Protein AF-A0A2V6WT67-F1 (afdb_monomer)

Mean predicted aligned error: 3.11 Å

Foldseek 3Di:
DFQDDADADPVLLVLLLVVLVVAAAQAEEEFDDGRNRLSVLVNLLVHAAYAYLYADEPSNVVCVVSRRHQQQNWPPPHRAHEHAYYDYGPVRVVCVPVPSNYHHDHCCQSLALVNLLNTPNYDYYDDFPDADPVGDTHRQDDVVHGDHDPPSSVSSVSND

Nearest PDB structures (foldseek):
  3qdq-assembly1_A  TM=9.367E-01  e=1.534E-15  Clostridium aminobutyricum
  4n8i-assembly1_A  TM=9.438E-01  e=1.235E-13  Yersinia pestis
  4n8k-assembly2_B  TM=9.212E-01  e=1.157E-13  Yersinia pestis
  3qli-assembly1_B  TM=9.126E-01  e=2.227E-13  Yersinia pestis
  4n8h-assembly2_B  TM=9.216E-01  e=4.015E-13  Yersinia pestis

Solvent-accessible surface area (backbone atoms only — not comparable to full-atom values): 8835 Å² total; per-residue (Å²): 130,83,69,75,85,73,76,67,55,72,66,27,44,52,52,6,48,55,55,33,73,72,55,59,69,47,20,28,39,26,48,59,81,56,36,49,42,48,27,24,49,62,48,41,68,81,46,43,40,23,24,43,55,22,54,45,38,51,59,55,52,55,34,38,78,68,57,23,38,45,11,62,69,44,77,65,63,57,46,28,30,43,26,55,46,81,55,62,49,70,68,39,54,60,61,52,57,91,30,85,45,55,42,77,48,54,58,82,54,67,49,28,36,76,60,46,49,63,42,60,63,44,43,65,49,81,80,68,75,47,68,52,99,87,67,53,73,35,60,25,47,61,85,93,43,77,75,49,68,77,79,61,59,63,34,43,60,76,26,85

Sequence (160 aa):
TPYPPTAIGEVERAIGRHVAGLVPDGATVQVGVGAIPQAVLEALGGHRDLSLHSLLVDASVALVERGVVTSGLKRFHRGRMDIGEGMGTRRLFDFMHENPSVSMDSSSFIHDPQTVAQLDRFVAINSALEIDLTGQVTAESLGVRQVAGIGGQFDFVLAA

Secondary structure (DSSP, 8-state):
-PPPP----HHHHHHHHHHHTTPPTT-EEEE-SSHHHHHHHHHGGG--SBEEEEEE-HHHHHHHHTTSB--TT-SSSTT-EEEEEE-S-HHHHHHHTT-TTEEE--HHHHT-HHHHTTSTTEEEE---SEE-TT--EESSEETTEE-S--TTHHHHHHH-

Structure (mmCIF, N/CA/C/O backbone):
data_AF-A0A2V6WT67-F1
#
_entry.id   AF-A0A2V6WT67-F1
#
loop_
_atom_site.group_PDB
_atom_site.id
_atom_site.type_symbol
_atom_site.label_atom_id
_atom_site.label_alt_id
_atom_site.label_comp_id
_atom_site.label_asym_id
_atom_site.label_entity_id
_atom_site.label_seq_id
_atom_site.pdbx_PDB_ins_code
_atom_site.Cartn_x
_atom_site.Cartn_y
_atom_site.Cartn_z
_atom_site.occupancy
_atom_site.B_iso_or_equiv
_atom_site.auth_seq_id
_atom_site.auth_comp_id
_atom_site.auth_asym_id
_atom_site.auth_atom_id
_atom_site.pdbx_PDB_model_num
ATOM 1 N N . THR A 1 1 ? 11.766 21.595 -3.539 1.00 57.09 1 THR A N 1
ATOM 2 C CA . THR A 1 1 ? 11.351 21.337 -4.936 1.00 57.09 1 THR A CA 1
ATOM 3 C C . THR A 1 1 ? 9.907 20.879 -4.901 1.00 57.09 1 THR A C 1
ATOM 5 O O . THR A 1 1 ? 9.588 20.164 -3.956 1.00 57.09 1 THR A O 1
ATOM 8 N N . PRO A 1 2 ? 9.014 21.329 -5.798 1.00 76.00 2 PRO A N 1
ATOM 9 C CA . PRO A 1 2 ? 7.627 20.856 -5.798 1.00 76.00 2 PRO A CA 1
ATOM 10 C C . PRO A 1 2 ? 7.579 19.331 -5.969 1.00 76.00 2 PRO A C 1
ATOM 12 O O . PRO A 1 2 ? 8.406 18.775 -6.693 1.00 76.00 2 PRO A O 1
ATOM 15 N N . TYR A 1 3 ? 6.640 18.671 -5.286 1.00 80.00 3 TYR A N 1
ATOM 16 C CA . TYR A 1 3 ? 6.392 17.242 -5.472 1.00 80.00 3 TYR A CA 1
ATOM 17 C C . TYR A 1 3 ? 5.935 17.022 -6.925 1.00 80.00 3 TYR A C 1
ATOM 19 O O . TYR A 1 3 ? 4.967 17.668 -7.343 1.00 80.00 3 TYR A O 1
ATOM 27 N N . PRO A 1 4 ? 6.659 16.225 -7.730 1.00 82.31 4 PRO A N 1
ATOM 28 C CA . PRO A 1 4 ? 6.387 16.125 -9.156 1.00 82.31 4 PRO A CA 1
ATOM 29 C C . PRO A 1 4 ? 5.035 15.443 -9.401 1.00 82.31 4 PRO A C 1
ATOM 31 O O . PRO A 1 4 ? 4.699 14.488 -8.701 1.00 82.31 4 PRO A O 1
ATOM 34 N N . PRO A 1 5 ? 4.257 15.896 -10.398 1.00 81.00 5 PRO A N 1
ATOM 35 C CA . PRO A 1 5 ? 3.034 15.209 -10.774 1.00 81.00 5 PRO A CA 1
ATOM 36 C C . PRO A 1 5 ? 3.366 13.833 -11.353 1.00 81.00 5 PRO A C 1
ATOM 38 O O . PRO A 1 5 ? 4.246 13.688 -12.204 1.00 81.00 5 PRO A O 1
ATOM 41 N N . THR A 1 6 ? 2.615 12.830 -10.921 1.00 87.00 6 THR A N 1
ATOM 42 C CA . THR A 1 6 ? 2.733 11.467 -11.429 1.00 87.00 6 THR A CA 1
ATOM 43 C C . THR A 1 6 ? 1.857 11.321 -12.670 1.00 87.00 6 THR A C 1
ATOM 45 O O . THR A 1 6 ? 0.631 11.400 -12.591 1.00 87.00 6 THR A O 1
ATOM 48 N N . ALA A 1 7 ? 2.471 11.120 -13.834 1.00 91.12 7 ALA A N 1
ATOM 49 C CA . ALA A 1 7 ? 1.732 10.857 -15.063 1.00 91.12 7 ALA A CA 1
ATOM 50 C C . ALA A 1 7 ? 1.240 9.403 -15.077 1.00 91.12 7 ALA A C 1
ATOM 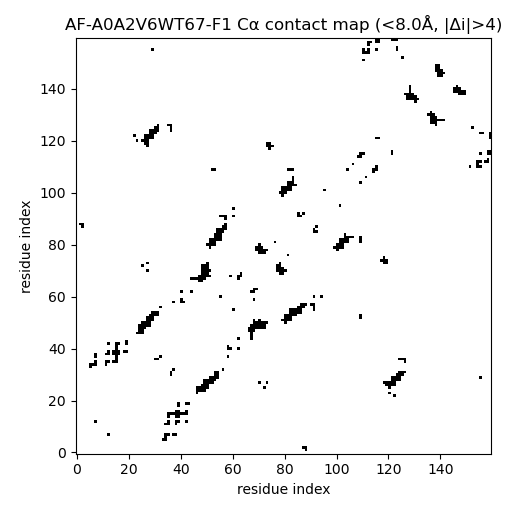52 O O . ALA A 1 7 ? 2.043 8.476 -15.023 1.00 91.12 7 ALA A O 1
ATOM 53 N N . ILE A 1 8 ? -0.077 9.211 -15.167 1.00 95.50 8 ILE A N 1
ATOM 54 C CA . ILE A 1 8 ? -0.693 7.888 -15.294 1.00 95.50 8 ILE A CA 1
ATOM 55 C C . ILE A 1 8 ? -1.073 7.670 -16.760 1.00 95.50 8 ILE A C 1
ATOM 57 O O . ILE A 1 8 ? -1.904 8.406 -17.309 1.00 95.50 8 ILE A O 1
ATOM 61 N N . GLY A 1 9 ? -0.477 6.667 -17.400 1.00 97.31 9 GLY A N 1
ATOM 62 C CA . GLY A 1 9 ? -0.763 6.248 -18.769 1.00 97.31 9 GLY A CA 1
ATOM 63 C C . GLY A 1 9 ? -1.868 5.194 -18.854 1.00 97.31 9 GLY A C 1
ATOM 64 O O . GLY A 1 9 ? -2.553 4.869 -17.880 1.00 97.31 9 GLY A O 1
ATOM 65 N N . GLU A 1 10 ? -2.126 4.691 -20.059 1.00 98.12 10 GLU A N 1
ATOM 66 C CA . GLU A 1 10 ? -3.133 3.641 -20.272 1.00 98.12 10 GLU A CA 1
ATOM 67 C C . GLU A 1 10 ? -2.713 2.307 -19.649 1.00 98.12 10 GLU A C 1
ATOM 69 O O . GLU A 1 10 ? -3.561 1.603 -19.096 1.00 98.12 10 GLU A O 1
ATOM 74 N N . VAL A 1 11 ? -1.411 2.004 -19.685 1.00 98.19 11 VAL A N 1
ATOM 75 C CA . VAL A 1 11 ? -0.821 0.800 -19.089 1.00 98.19 11 VAL A CA 1
ATOM 76 C C . VAL A 1 11 ? -1.045 0.795 -17.581 1.00 98.19 11 VAL A C 1
ATOM 78 O O . VAL A 1 11 ? -1.617 -0.156 -17.053 1.00 98.19 11 VAL A O 1
ATOM 81 N N . GLU A 1 12 ? -0.699 1.881 -16.887 1.00 98.25 12 GLU A N 1
ATOM 82 C CA . GLU A 1 12 ? -0.881 1.980 -15.438 1.00 98.25 12 GLU A CA 1
ATOM 83 C C . GLU A 1 12 ? -2.357 1.893 -15.054 1.00 98.25 12 GLU A C 1
ATOM 85 O O . GLU A 1 12 ? -2.698 1.196 -14.103 1.00 98.25 12 GLU A O 1
ATOM 90 N N . ARG A 1 13 ? -3.264 2.513 -15.824 1.00 98.38 13 ARG A N 1
ATOM 91 C CA . ARG A 1 13 ? -4.713 2.375 -15.590 1.00 98.38 13 ARG A CA 1
ATOM 92 C C . ARG A 1 13 ? -5.207 0.947 -15.803 1.00 98.38 13 ARG A C 1
ATOM 94 O O . ARG A 1 13 ? -6.104 0.508 -15.085 1.00 98.38 13 ARG A O 1
ATOM 101 N N . ALA A 1 14 ? -4.683 0.236 -16.799 1.00 98.69 14 ALA A N 1
ATOM 102 C CA . ALA A 1 14 ? -5.041 -1.158 -17.038 1.00 98.69 14 ALA A CA 1
ATOM 103 C C . ALA A 1 14 ? -4.583 -2.051 -15.879 1.00 98.69 14 ALA A C 1
ATOM 105 O O . ALA A 1 14 ? -5.392 -2.828 -15.370 1.00 98.69 14 ALA A O 1
ATOM 106 N N . ILE A 1 15 ? -3.344 -1.868 -15.412 1.00 98.50 15 ILE A N 1
ATOM 107 C CA . ILE A 1 15 ? -2.813 -2.542 -14.220 1.00 98.50 15 ILE A CA 1
ATOM 108 C C . ILE A 1 15 ? -3.674 -2.199 -13.000 1.00 98.50 15 ILE A C 1
ATOM 110 O O . ILE A 1 15 ? -4.142 -3.100 -12.312 1.00 98.50 15 ILE A O 1
ATOM 114 N N . GLY A 1 16 ? -3.962 -0.913 -12.781 1.00 98.38 16 GLY A N 1
ATOM 115 C CA . GLY A 1 16 ? -4.773 -0.427 -11.668 1.00 98.38 16 GLY A CA 1
ATOM 116 C C . GLY A 1 16 ? -6.145 -1.093 -11.593 1.00 98.38 16 GLY A C 1
ATOM 117 O O . GLY A 1 16 ? -6.522 -1.601 -10.542 1.00 98.38 16 GLY A O 1
ATOM 118 N N . ARG A 1 17 ? -6.868 -1.174 -12.719 1.00 98.62 17 ARG A N 1
ATOM 119 C CA . ARG A 1 17 ? -8.167 -1.868 -12.785 1.00 98.62 17 ARG A CA 1
ATOM 120 C C . ARG A 1 17 ? -8.054 -3.364 -12.509 1.00 98.62 17 ARG A C 1
ATOM 122 O O . ARG A 1 17 ? -8.925 -3.913 -11.843 1.00 98.62 17 ARG A O 1
ATOM 129 N N . HIS A 1 18 ? -7.019 -4.018 -13.036 1.00 98.69 18 HIS A N 1
ATOM 130 C CA . HIS A 1 18 ? -6.813 -5.447 -12.817 1.00 98.69 18 HIS A CA 1
ATOM 131 C C . HIS A 1 18 ? -6.545 -5.745 -11.339 1.00 98.69 18 HIS A C 1
ATOM 133 O O . HIS A 1 18 ? -7.231 -6.574 -10.750 1.00 98.69 18 HIS A O 1
ATOM 139 N N . VAL A 1 19 ? -5.611 -5.011 -10.730 1.00 98.50 19 VAL A N 1
ATOM 140 C CA . VAL A 1 19 ? -5.257 -5.145 -9.312 1.00 98.50 19 VAL A CA 1
ATOM 141 C C . VAL A 1 19 ? -6.442 -4.805 -8.413 1.00 98.50 19 VAL A C 1
ATOM 143 O O . VAL A 1 19 ? -6.718 -5.549 -7.480 1.00 98.50 19 VAL A O 1
ATOM 146 N N . ALA A 1 20 ? -7.193 -3.739 -8.710 1.00 98.38 20 ALA A N 1
ATOM 147 C CA . ALA A 1 20 ? -8.388 -3.386 -7.945 1.00 98.38 20 ALA A CA 1
ATOM 148 C C . ALA A 1 20 ? -9.437 -4.512 -7.944 1.00 98.38 20 ALA A C 1
ATOM 150 O O . ALA A 1 20 ? -10.100 -4.711 -6.939 1.00 98.38 20 ALA A O 1
ATOM 151 N N . GLY A 1 21 ? -9.547 -5.301 -9.020 1.00 98.44 21 GLY A N 1
ATOM 152 C CA . GLY A 1 21 ? -10.432 -6.472 -9.065 1.00 98.44 21 GLY A CA 1
ATOM 153 C C . GLY A 1 21 ? -10.021 -7.629 -8.142 1.00 98.44 21 GLY A C 1
ATOM 154 O O . GLY A 1 21 ? -10.825 -8.531 -7.918 1.00 98.44 21 GLY A O 1
ATOM 155 N N . LEU A 1 22 ? -8.793 -7.614 -7.613 1.00 98.31 22 LEU A N 1
ATOM 156 C CA . LEU A 1 22 ? -8.285 -8.595 -6.647 1.00 98.31 22 LEU A CA 1
ATOM 157 C C . LEU A 1 22 ? -8.467 -8.137 -5.192 1.00 98.31 22 LEU A C 1
ATOM 159 O O . LEU A 1 22 ? -8.285 -8.938 -4.276 1.00 98.31 22 LEU A O 1
ATOM 163 N N . VAL A 1 23 ? -8.816 -6.867 -4.965 1.00 98.69 23 VAL A N 1
ATOM 164 C CA . VAL A 1 23 ? -8.998 -6.301 -3.626 1.00 98.69 23 VAL A CA 1
ATOM 165 C C . VAL A 1 23 ? -10.456 -6.486 -3.197 1.00 98.69 23 VAL A C 1
ATOM 167 O O . VAL A 1 23 ? -11.355 -5.973 -3.856 1.00 98.69 23 VAL A O 1
ATOM 170 N N . PRO A 1 24 ? -10.747 -7.212 -2.105 1.00 98.38 24 PRO A N 1
ATOM 171 C CA . PRO A 1 24 ? -12.113 -7.305 -1.608 1.00 98.38 24 PRO A CA 1
ATOM 172 C C . PRO A 1 24 ? -12.528 -6.035 -0.845 1.00 98.38 24 PRO A C 1
ATOM 174 O O . PRO A 1 24 ? -11.696 -5.339 -0.260 1.00 98.38 24 PRO A O 1
ATOM 177 N N . ASP A 1 25 ? -13.838 -5.772 -0.772 1.00 98.56 25 ASP A N 1
ATOM 178 C CA . ASP A 1 25 ? -14.394 -4.815 0.196 1.00 98.56 25 ASP A CA 1
ATOM 179 C C . ASP A 1 25 ? -13.924 -5.173 1.620 1.00 98.56 25 ASP A C 1
ATOM 181 O O . ASP A 1 25 ? -13.819 -6.346 1.999 1.00 98.56 25 ASP A O 1
ATOM 185 N N . GLY A 1 26 ? -13.635 -4.155 2.429 1.00 98.25 26 GLY A N 1
ATOM 186 C CA . GLY A 1 26 ? -13.159 -4.352 3.794 1.00 98.25 26 GLY A CA 1
ATOM 187 C C . GLY A 1 26 ? -11.734 -4.898 3.922 1.00 98.25 26 GLY A C 1
ATOM 188 O O . GLY A 1 26 ? -11.416 -5.464 4.974 1.00 98.25 26 GLY A O 1
ATOM 189 N N . ALA A 1 27 ? -10.915 -4.812 2.868 1.00 98.56 27 ALA A N 1
ATOM 190 C CA . ALA A 1 27 ? -9.495 -5.161 2.894 1.00 98.56 27 ALA A CA 1
ATOM 191 C C . ALA A 1 27 ? -8.644 -4.131 3.652 1.00 98.56 27 ALA A C 1
ATOM 193 O O . ALA A 1 27 ? -8.972 -2.941 3.703 1.00 98.56 27 ALA A O 1
ATOM 194 N N . THR A 1 28 ? -7.504 -4.588 4.175 1.00 98.56 28 THR A N 1
ATOM 195 C CA . THR A 1 28 ? -6.420 -3.701 4.614 1.00 98.56 28 THR A CA 1
ATOM 196 C C . THR A 1 28 ? -5.356 -3.652 3.533 1.00 98.56 28 THR A C 1
ATOM 198 O O . THR A 1 28 ? -4.800 -4.680 3.172 1.00 98.56 28 THR A O 1
ATOM 201 N N . VAL A 1 29 ? -5.085 -2.468 2.994 1.00 98.25 29 VAL A N 1
ATOM 202 C CA . VAL A 1 29 ? -4.240 -2.308 1.810 1.00 98.25 29 VAL A CA 1
ATOM 203 C C . VAL A 1 29 ? -2.918 -1.652 2.190 1.00 98.25 29 VAL A C 1
ATOM 205 O O . VAL A 1 29 ? -2.897 -0.619 2.869 1.00 98.25 29 VAL A O 1
ATOM 208 N N . GLN A 1 30 ? -1.832 -2.244 1.700 1.00 98.19 30 GLN A N 1
ATOM 209 C CA . GLN A 1 30 ? -0.521 -1.622 1.592 1.00 98.19 30 GLN A CA 1
ATOM 210 C C . GLN A 1 30 ? -0.226 -1.320 0.126 1.00 98.19 30 GLN A C 1
ATOM 212 O O . GLN A 1 30 ? -0.518 -2.118 -0.762 1.00 98.19 30 GLN A O 1
ATOM 217 N N . VAL A 1 31 ? 0.340 -0.144 -0.132 1.00 96.56 31 VAL A N 1
ATOM 218 C CA . VAL A 1 31 ? 0.615 0.330 -1.486 1.00 96.56 31 VAL A CA 1
ATOM 219 C C . VAL A 1 31 ? 1.853 1.224 -1.511 1.00 96.56 31 VAL A C 1
ATOM 221 O O . VAL A 1 31 ? 2.103 1.976 -0.572 1.00 96.56 31 VAL A O 1
ATOM 224 N N . GLY A 1 32 ? 2.637 1.130 -2.585 1.00 92.25 32 GLY A N 1
ATOM 225 C CA . GLY A 1 32 ? 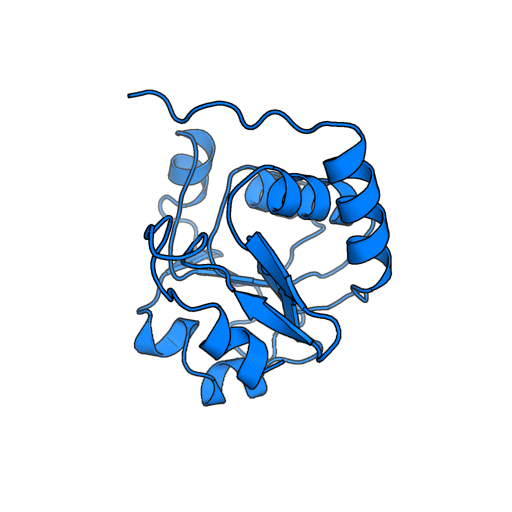3.829 1.953 -2.803 1.00 92.25 32 GLY A CA 1
ATOM 226 C C . GLY A 1 32 ? 3.551 3.374 -3.320 1.00 92.25 32 GLY A C 1
ATOM 227 O O . GLY A 1 32 ? 2.427 3.876 -3.303 1.00 92.25 32 GLY A O 1
ATOM 228 N N . VAL A 1 33 ? 4.600 4.009 -3.847 1.00 91.25 33 VAL A N 1
ATOM 229 C CA . VAL A 1 33 ? 4.541 5.307 -4.544 1.00 91.25 33 VAL A CA 1
ATOM 230 C C . VAL A 1 33 ? 4.751 5.139 -6.051 1.00 91.25 33 VAL A C 1
ATOM 232 O O . VAL A 1 33 ? 5.372 4.179 -6.499 1.00 91.25 33 VAL A O 1
ATOM 235 N N . GLY A 1 34 ? 4.271 6.100 -6.843 1.00 91.88 34 GLY A N 1
ATOM 236 C CA . GLY A 1 34 ? 4.456 6.130 -8.298 1.00 91.88 34 GLY A CA 1
ATOM 237 C C . GLY A 1 34 ? 3.180 5.844 -9.090 1.00 91.88 34 GLY A C 1
ATOM 238 O O . GLY A 1 34 ? 2.089 5.727 -8.534 1.00 91.88 34 GLY A O 1
ATOM 239 N N . ALA A 1 35 ? 3.315 5.768 -10.415 1.00 95.00 35 ALA A N 1
ATOM 240 C CA . ALA A 1 35 ? 2.173 5.793 -11.331 1.00 95.00 35 ALA A CA 1
ATOM 241 C C . ALA A 1 35 ? 1.268 4.557 -11.236 1.00 95.00 35 ALA A C 1
ATOM 243 O O . ALA A 1 35 ? 0.047 4.706 -11.245 1.00 95.00 35 ALA A O 1
ATOM 244 N N . ILE A 1 36 ? 1.841 3.358 -11.079 1.00 96.31 36 ILE A N 1
ATOM 245 C CA . ILE A 1 36 ? 1.063 2.123 -10.892 1.00 96.31 36 ILE A CA 1
ATOM 246 C C . ILE A 1 36 ? 0.310 2.150 -9.548 1.00 96.31 36 ILE A C 1
ATOM 248 O O . ILE A 1 36 ? -0.917 2.049 -9.577 1.00 96.31 36 ILE A O 1
ATOM 252 N N . PRO A 1 37 ? 0.969 2.354 -8.387 1.00 95.88 37 PRO A N 1
ATOM 253 C CA . PRO A 1 37 ? 0.283 2.511 -7.103 1.00 95.88 37 PRO A CA 1
ATOM 254 C C . PRO A 1 37 ? -0.830 3.564 -7.105 1.00 95.88 37 PRO A C 1
ATOM 256 O O . PRO A 1 37 ? -1.922 3.322 -6.590 1.00 95.88 37 PRO A O 1
ATOM 259 N N . GLN A 1 38 ? -0.594 4.715 -7.740 1.00 96.19 38 GLN A N 1
ATOM 260 C CA . GLN A 1 38 ? -1.611 5.755 -7.858 1.00 96.19 38 GLN A CA 1
ATOM 261 C C . GLN A 1 38 ? -2.803 5.302 -8.713 1.00 96.19 38 GLN A C 1
ATOM 263 O O . GLN A 1 38 ? -3.947 5.513 -8.317 1.00 96.19 38 GLN A O 1
ATOM 268 N N . ALA A 1 39 ? -2.561 4.633 -9.843 1.00 97.81 39 ALA A N 1
ATOM 269 C CA . ALA A 1 39 ? -3.625 4.090 -10.684 1.00 97.81 39 ALA A CA 1
ATOM 270 C C . ALA A 1 39 ? -4.457 3.015 -9.969 1.00 97.81 39 ALA A C 1
ATOM 272 O O . ALA A 1 39 ? -5.668 2.936 -10.174 1.00 97.81 39 ALA A O 1
ATOM 273 N N . VAL A 1 40 ? -3.822 2.203 -9.118 1.00 98.38 40 VAL A N 1
ATOM 274 C CA . VAL A 1 40 ? -4.517 1.248 -8.246 1.00 98.38 40 VAL A CA 1
ATOM 275 C C . VAL A 1 40 ? -5.428 1.994 -7.274 1.00 98.38 40 VAL A C 1
ATOM 277 O O . VAL A 1 40 ? -6.619 1.704 -7.229 1.00 98.38 40 VAL A O 1
ATOM 280 N N . LEU A 1 41 ? -4.913 2.992 -6.548 1.00 97.88 41 LEU A N 1
ATOM 281 C CA . LEU A 1 41 ? -5.715 3.794 -5.616 1.00 97.88 41 LEU A CA 1
ATOM 282 C C . LEU A 1 41 ? -6.898 4.484 -6.314 1.00 97.88 41 LEU A C 1
ATOM 284 O O . LEU A 1 41 ? -8.010 4.467 -5.792 1.00 97.88 41 LEU A O 1
ATOM 288 N N . GLU A 1 42 ? -6.706 5.032 -7.516 1.00 97.50 42 GLU A N 1
ATOM 289 C CA . GLU A 1 42 ? -7.801 5.603 -8.313 1.00 97.50 42 GLU A CA 1
ATOM 290 C C . GLU A 1 42 ? -8.866 4.548 -8.664 1.00 97.50 42 GLU A C 1
ATOM 292 O O . GLU A 1 42 ? -10.067 4.799 -8.517 1.00 97.50 42 GLU A O 1
ATOM 297 N N . ALA A 1 43 ? -8.440 3.348 -9.068 1.00 98.31 43 ALA A N 1
ATOM 298 C CA . ALA A 1 43 ? -9.327 2.235 -9.403 1.00 98.31 43 ALA A CA 1
ATOM 299 C C . ALA A 1 43 ? -10.045 1.635 -8.180 1.00 98.31 43 ALA A C 1
ATOM 301 O O . ALA A 1 43 ? -11.150 1.106 -8.315 1.00 98.31 43 ALA A O 1
ATOM 302 N N . LEU A 1 44 ? -9.482 1.776 -6.975 1.00 98.69 44 LEU A N 1
ATOM 303 C CA . LEU A 1 44 ? -10.124 1.356 -5.728 1.00 98.69 44 LEU A CA 1
ATOM 304 C C . LEU A 1 44 ? -11.330 2.222 -5.344 1.00 98.69 44 LEU A C 1
ATOM 306 O O . LEU A 1 44 ? -12.086 1.848 -4.454 1.00 98.69 44 LEU A O 1
ATOM 310 N N . GLY A 1 45 ? -11.586 3.329 -6.044 1.00 98.25 45 GLY A N 1
ATOM 311 C CA . GLY A 1 45 ? -12.661 4.267 -5.731 1.00 98.25 45 GLY A CA 1
ATOM 312 C C . GLY A 1 45 ? -14.091 3.707 -5.681 1.00 98.25 45 GLY A C 1
ATOM 313 O O . GLY A 1 45 ? -14.980 4.443 -5.261 1.00 98.25 45 GLY A O 1
ATOM 314 N N . GLY A 1 46 ? -14.341 2.478 -6.140 1.00 97.38 46 GLY A N 1
ATOM 315 C CA . GLY A 1 46 ? -15.638 1.796 -6.025 1.00 97.38 46 GLY A CA 1
ATOM 316 C C . GLY A 1 46 ? -15.789 0.872 -4.808 1.00 97.38 46 GLY A C 1
ATOM 317 O O . GLY A 1 46 ? -16.870 0.322 -4.620 1.00 97.38 46 GLY A O 1
ATOM 318 N N . HIS A 1 47 ? -14.732 0.686 -4.015 1.00 98.56 47 HIS A N 1
ATOM 319 C CA . HIS A 1 47 ? -14.722 -0.216 -2.861 1.00 98.56 47 HIS A CA 1
ATOM 320 C C . HIS A 1 47 ? -15.335 0.440 -1.624 1.00 98.56 47 HIS A C 1
ATOM 322 O O . HIS A 1 47 ? -15.567 1.652 -1.581 1.00 98.56 47 HIS A O 1
ATOM 328 N N . ARG A 1 48 ? -15.580 -0.373 -0.598 1.00 98.38 48 ARG A N 1
ATOM 329 C CA . ARG A 1 48 ? -16.135 0.057 0.686 1.00 98.38 48 ARG A CA 1
ATOM 330 C C . ARG A 1 48 ? -15.305 -0.450 1.852 1.00 98.38 48 ARG A C 1
ATOM 332 O O . ARG A 1 48 ? -14.756 -1.552 1.814 1.00 98.38 48 ARG A O 1
ATOM 339 N N . ASP A 1 49 ? -15.270 0.367 2.899 1.00 98.38 49 ASP A N 1
ATOM 340 C CA . ASP A 1 49 ? -14.675 0.051 4.199 1.00 98.38 49 ASP A CA 1
ATOM 341 C C . ASP A 1 49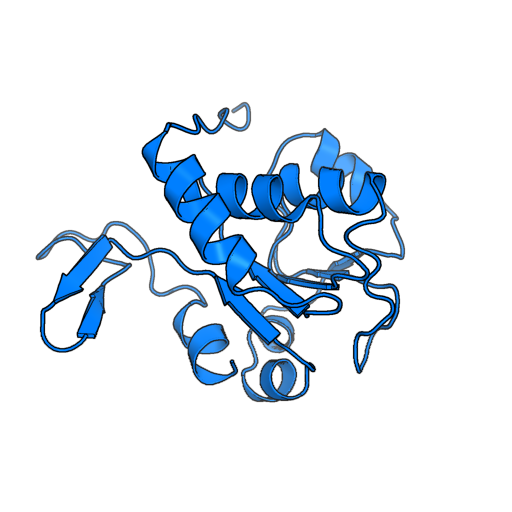 ? -13.216 -0.413 4.140 1.00 98.38 49 ASP A C 1
ATOM 343 O O . ASP A 1 49 ? -12.760 -1.209 4.967 1.00 98.38 49 ASP A O 1
ATOM 347 N N . LEU A 1 50 ? -12.459 0.110 3.172 1.00 98.69 50 LEU A N 1
ATOM 348 C CA . LEU A 1 50 ? -11.034 -0.161 3.080 1.00 98.69 50 LEU A CA 1
ATOM 349 C C . LEU A 1 50 ? -10.294 0.406 4.293 1.00 98.69 50 LEU A C 1
ATOM 351 O O . LEU A 1 50 ? -10.707 1.379 4.932 1.00 98.69 50 LEU A O 1
ATOM 355 N N . SER A 1 51 ? -9.160 -0.213 4.584 1.00 98.50 51 SER A N 1
ATOM 356 C CA . SER A 1 51 ? -8.251 0.167 5.657 1.00 98.50 51 SER A CA 1
ATOM 357 C C . SER A 1 51 ? -6.847 0.384 5.105 1.00 98.50 51 SER A C 1
ATOM 359 O O . SER A 1 51 ? -6.466 -0.265 4.133 1.00 98.50 51 SER A O 1
ATOM 361 N N . LEU A 1 52 ? -6.059 1.255 5.740 1.00 98.06 52 LEU A N 1
ATOM 362 C CA . LEU A 1 52 ? -4.648 1.449 5.387 1.00 98.06 52 LEU A CA 1
ATOM 363 C C . LEU A 1 52 ? -3.723 1.004 6.529 1.00 98.06 52 LEU A C 1
ATOM 365 O O . LEU A 1 52 ? -3.919 1.361 7.698 1.00 98.06 52 LEU A O 1
ATOM 369 N N . HIS A 1 53 ? -2.723 0.211 6.153 1.00 98.25 53 HIS A N 1
ATOM 370 C CA . HIS A 1 53 ? -1.530 -0.125 6.932 1.00 98.25 53 HIS A CA 1
ATOM 371 C C . HIS A 1 53 ? -0.353 -0.038 5.956 1.00 98.25 53 HIS A C 1
ATOM 373 O O . HIS A 1 53 ? -0.054 -0.997 5.252 1.00 98.25 53 HIS A O 1
ATOM 379 N N . SER A 1 54 ? 0.164 1.175 5.754 1.00 97.19 54 SER A N 1
ATOM 380 C CA . S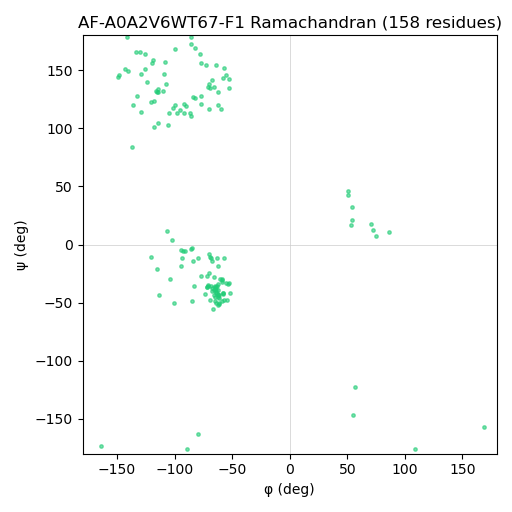ER A 1 54 ? 0.898 1.539 4.532 1.00 97.19 54 SER A CA 1
ATOM 381 C C . SER A 1 54 ? 1.711 2.828 4.711 1.00 97.19 54 SER A C 1
ATOM 383 O O . SER A 1 54 ? 1.764 3.405 5.789 1.00 97.19 54 SER A O 1
ATOM 385 N N . LEU A 1 55 ? 2.305 3.338 3.636 1.00 96.00 55 LEU A N 1
ATOM 386 C CA . LEU A 1 55 ? 2.553 4.774 3.479 1.00 96.00 55 LEU A CA 1
ATOM 387 C C . LEU A 1 55 ? 1.271 5.525 3.066 1.00 96.00 55 LEU A C 1
ATOM 389 O O . LEU A 1 55 ? 0.308 4.915 2.586 1.00 96.00 55 LEU A O 1
ATOM 393 N N . LEU A 1 56 ? 1.275 6.853 3.206 1.00 96.88 56 LEU A N 1
ATOM 394 C CA . LEU A 1 56 ? 0.181 7.743 2.809 1.00 96.88 56 LEU A CA 1
ATOM 395 C C . LEU A 1 56 ? 0.606 8.695 1.676 1.00 96.88 56 LEU A C 1
ATOM 397 O O . LEU A 1 56 ? 1.641 9.356 1.764 1.00 96.88 56 LEU A O 1
ATOM 401 N N . VAL A 1 57 ? -0.225 8.788 0.631 1.00 95.75 57 VAL A N 1
ATOM 402 C CA . VAL A 1 57 ? -0.055 9.672 -0.542 1.00 95.75 57 VAL A CA 1
ATOM 403 C C . VAL A 1 57 ? -1.334 10.470 -0.815 1.00 95.75 57 VAL A C 1
ATOM 405 O O . VAL A 1 57 ? -2.410 10.117 -0.329 1.00 95.75 57 VAL A O 1
ATOM 408 N N . ASP A 1 58 ? -1.263 11.521 -1.638 1.00 95.06 58 ASP A N 1
ATOM 409 C CA . ASP A 1 58 ? -2.419 12.363 -2.004 1.00 95.06 58 ASP A CA 1
ATOM 410 C C . ASP A 1 58 ? -3.629 11.580 -2.549 1.00 95.06 58 ASP A C 1
ATOM 412 O O . ASP A 1 58 ? -4.780 11.977 -2.331 1.00 95.06 58 ASP A O 1
ATOM 416 N N . ALA A 1 59 ? -3.387 10.474 -3.262 1.00 94.94 59 ALA A N 1
ATOM 417 C CA . ALA A 1 59 ? -4.449 9.611 -3.778 1.00 94.94 59 ALA A CA 1
ATOM 418 C C . ALA A 1 59 ? -5.156 8.825 -2.660 1.00 94.94 59 ALA A C 1
ATOM 420 O O . ALA A 1 59 ? -6.375 8.667 -2.706 1.00 94.94 59 ALA A O 1
ATOM 421 N N . SER A 1 60 ? -4.430 8.416 -1.615 1.00 96.94 60 SER A N 1
ATOM 422 C CA . SER A 1 60 ? -5.016 7.794 -0.423 1.00 96.94 60 SER A CA 1
ATOM 423 C C . SER A 1 60 ? -5.955 8.766 0.289 1.00 96.94 60 SER A C 1
ATOM 425 O O . SER A 1 60 ? -7.073 8.395 0.636 1.00 96.94 60 SER A O 1
ATOM 427 N N . VAL A 1 61 ? -5.550 10.035 0.425 1.00 97.25 61 VAL A N 1
ATOM 428 C CA . VAL A 1 61 ? -6.388 11.093 1.019 1.00 97.25 61 VAL A CA 1
ATOM 429 C C . VAL A 1 61 ? -7.702 11.255 0.255 1.00 97.25 61 VAL A C 1
ATOM 431 O O . VAL A 1 61 ? -8.763 11.343 0.866 1.00 97.25 61 VAL A O 1
ATOM 434 N N . ALA A 1 62 ? -7.665 11.211 -1.081 1.00 97.00 62 ALA A N 1
ATOM 435 C CA . ALA A 1 62 ? -8.879 11.291 -1.894 1.00 97.00 62 ALA A CA 1
ATOM 436 C C . ALA A 1 62 ? -9.851 10.122 -1.638 1.00 97.00 62 ALA A C 1
ATOM 438 O O . ALA A 1 62 ? -11.065 10.313 -1.697 1.00 97.00 62 ALA A O 1
ATOM 439 N N . LEU A 1 63 ? -9.352 8.917 -1.341 1.00 98.38 63 LEU A N 1
ATOM 440 C CA . LEU A 1 63 ? -10.208 7.786 -0.968 1.00 98.38 63 LEU A CA 1
ATOM 441 C C . LEU A 1 63 ? -10.818 7.950 0.428 1.00 98.38 63 LEU A C 1
ATOM 443 O O . LEU A 1 63 ? -11.976 7.583 0.626 1.00 98.38 63 LEU A O 1
ATOM 447 N N . VAL A 1 64 ? -10.070 8.524 1.373 1.00 98.25 64 VAL A N 1
ATOM 448 C CA . VAL A 1 64 ? -10.577 8.829 2.720 1.00 98.25 64 VAL A CA 1
ATOM 449 C C . VAL A 1 64 ? -11.683 9.881 2.653 1.00 98.25 64 VAL A C 1
ATOM 451 O O . VAL A 1 64 ? -12.769 9.666 3.181 1.00 98.25 64 VAL A O 1
ATOM 454 N N . GLU A 1 65 ? -11.457 10.987 1.940 1.00 97.69 65 GLU A N 1
ATOM 455 C CA . GLU A 1 65 ? -12.446 12.063 1.762 1.00 97.69 65 GLU A CA 1
ATOM 456 C C . GLU A 1 65 ? -13.743 11.570 1.099 1.00 97.69 65 GLU A C 1
ATOM 458 O O . GLU A 1 65 ? -14.824 12.097 1.358 1.00 97.69 65 GLU A O 1
ATOM 463 N N . ARG A 1 66 ? -13.652 10.532 0.259 1.00 98.00 66 ARG A N 1
ATOM 464 C CA . ARG A 1 66 ? -14.800 9.883 -0.392 1.00 98.00 66 ARG A CA 1
ATOM 465 C C . ARG A 1 66 ? -15.480 8.811 0.466 1.00 98.00 66 ARG A C 1
ATOM 467 O O . ARG A 1 66 ? -16.464 8.232 0.014 1.00 98.00 66 ARG A O 1
ATOM 474 N N . GLY A 1 67 ? -14.960 8.518 1.659 1.00 98.25 67 GLY A N 1
ATOM 475 C CA . GLY A 1 67 ? -15.470 7.471 2.548 1.00 98.25 67 GLY A CA 1
ATOM 476 C C . GLY A 1 67 ? -15.181 6.040 2.082 1.00 98.25 67 GLY A C 1
ATOM 477 O O . GLY A 1 67 ? -15.759 5.101 2.618 1.00 98.25 67 GLY A O 1
ATOM 478 N N . VAL A 1 68 ? -14.300 5.857 1.092 1.00 98.69 68 VAL A N 1
ATOM 479 C CA . VAL A 1 68 ? -13.873 4.529 0.615 1.00 98.69 68 VAL A CA 1
ATOM 480 C C . VAL A 1 68 ? -12.940 3.879 1.636 1.00 98.69 68 VAL A C 1
ATOM 482 O O . VAL A 1 68 ? -13.071 2.694 1.935 1.00 98.69 68 VAL A O 1
ATOM 485 N N . VAL A 1 69 ? -12.012 4.667 2.188 1.00 98.62 69 VAL A N 1
ATOM 486 C CA . VAL A 1 69 ? -11.136 4.256 3.290 1.00 98.62 69 VAL A CA 1
ATOM 487 C C . VAL A 1 69 ? -11.728 4.769 4.597 1.00 98.62 69 VAL A C 1
ATOM 489 O O . VAL A 1 69 ? -11.767 5.975 4.832 1.00 98.62 69 VAL A O 1
ATOM 492 N N . THR A 1 70 ? -12.174 3.848 5.450 1.00 98.25 70 THR A N 1
ATOM 493 C CA . THR A 1 70 ? -12.731 4.151 6.781 1.00 98.25 70 THR A CA 1
ATOM 494 C C . THR A 1 70 ? -11.869 3.589 7.908 1.00 98.25 70 THR A C 1
ATOM 496 O O . THR A 1 70 ? -11.974 4.031 9.051 1.00 98.25 70 THR A O 1
ATOM 499 N N . SER A 1 71 ? -11.034 2.585 7.613 1.00 98.00 71 SER A N 1
ATOM 500 C CA . SER A 1 71 ? -10.307 1.780 8.601 1.00 98.00 71 SER A CA 1
ATOM 501 C C . SER A 1 71 ? -11.196 1.155 9.693 1.00 98.00 71 SER A C 1
ATOM 503 O O . SER A 1 71 ? -10.699 0.722 10.735 1.00 98.00 71 SER A O 1
ATOM 505 N N . GLY A 1 72 ? -12.519 1.090 9.496 1.00 97.50 72 GLY A N 1
ATOM 506 C CA . GLY A 1 72 ? -13.475 0.659 10.525 1.00 97.50 72 GLY A CA 1
ATOM 507 C C . GLY A 1 72 ? -13.425 -0.841 10.829 1.00 97.50 72 GLY A C 1
ATOM 508 O O . GLY A 1 72 ? -13.721 -1.273 11.947 1.00 97.50 72 GLY A O 1
ATOM 509 N N . LEU A 1 73 ? -13.000 -1.641 9.849 1.00 96.75 73 LEU A N 1
ATOM 510 C CA . LEU A 1 73 ? -12.972 -3.099 9.946 1.00 96.75 73 LEU A CA 1
ATOM 511 C C . LEU A 1 73 ? -11.640 -3.667 10.449 1.00 96.75 73 LEU A C 1
ATOM 513 O O . LEU A 1 73 ? -11.589 -4.867 10.717 1.00 96.75 73 LEU A O 1
ATOM 517 N N . LYS A 1 74 ? -10.600 -2.839 10.645 1.00 95.56 74 LYS A N 1
ATOM 518 C CA . LYS A 1 74 ? -9.285 -3.306 11.118 1.00 95.56 74 LYS A CA 1
ATOM 519 C C . LYS A 1 74 ? -9.388 -4.082 12.426 1.00 95.56 74 LYS A C 1
ATOM 521 O O . LYS A 1 74 ? -10.178 -3.749 13.309 1.00 95.56 74 LYS A O 1
ATOM 526 N N . ARG A 1 75 ? -8.538 -5.092 12.592 1.00 93.19 75 ARG A N 1
ATOM 527 C CA . ARG A 1 75 ? -8.478 -5.882 13.826 1.00 93.19 75 ARG A CA 1
ATOM 528 C C . ARG A 1 75 ? -8.093 -5.034 15.040 1.00 93.19 75 ARG A C 1
ATOM 530 O O . ARG A 1 75 ? -8.738 -5.131 16.085 1.00 93.19 75 ARG A O 1
ATOM 537 N N . PHE A 1 76 ? -7.080 -4.191 14.875 1.00 95.00 76 PHE A N 1
ATOM 538 C CA . PHE A 1 76 ? -6.598 -3.216 15.851 1.00 95.00 76 PHE A CA 1
ATOM 539 C C . PHE A 1 76 ? -6.567 -1.818 15.224 1.00 95.00 76 PHE A C 1
ATOM 541 O O . PHE A 1 76 ? -6.690 -1.677 14.010 1.00 95.00 76 PHE A O 1
ATOM 548 N N . HIS A 1 77 ? -6.469 -0.784 16.064 1.00 95.31 77 HIS A N 1
ATOM 549 C CA . HIS A 1 77 ? -6.514 0.622 15.635 1.00 95.31 77 HIS A CA 1
ATOM 550 C C . HIS A 1 77 ? -7.720 0.939 14.723 1.00 95.31 77 HIS A C 1
ATOM 552 O O . HIS A 1 77 ? -7.606 1.636 13.717 1.00 95.31 77 HIS A O 1
ATOM 558 N N . ARG A 1 78 ? -8.905 0.412 15.073 1.00 97.19 78 ARG A N 1
ATOM 559 C CA . ARG A 1 78 ? -10.155 0.647 14.326 1.00 97.19 78 ARG A CA 1
ATOM 560 C C . ARG A 1 78 ? -10.413 2.139 14.132 1.00 97.19 78 ARG A C 1
ATOM 562 O O . ARG A 1 78 ? -10.308 2.923 15.074 1.00 97.19 78 ARG A O 1
ATOM 569 N N . GLY A 1 79 ? -10.782 2.503 12.910 1.00 97.38 79 GLY A N 1
ATOM 570 C CA . GLY A 1 79 ? -11.011 3.885 12.494 1.00 97.38 79 GLY A CA 1
ATOM 571 C C . GLY A 1 79 ? -9.729 4.699 12.297 1.00 97.38 79 GLY A C 1
ATOM 572 O O . GLY A 1 79 ? -9.815 5.908 12.098 1.00 97.38 79 GLY A O 1
ATOM 573 N N . ARG A 1 80 ? -8.547 4.069 12.364 1.00 97.88 80 ARG A N 1
ATOM 574 C CA . ARG A 1 80 ? -7.254 4.730 12.163 1.00 97.88 80 ARG A CA 1
ATOM 575 C C . ARG A 1 80 ? -6.443 4.052 11.063 1.00 97.88 80 ARG A C 1
ATOM 577 O O . ARG A 1 80 ? -6.428 2.831 10.913 1.00 97.88 80 ARG A O 1
ATOM 584 N N . MET A 1 81 ? -5.789 4.866 10.252 1.00 98.12 81 MET A N 1
ATOM 585 C CA . MET A 1 81 ? -4.791 4.445 9.280 1.00 98.12 81 MET A CA 1
ATOM 586 C C . MET A 1 81 ? -3.446 4.333 9.996 1.00 98.12 81 MET A C 1
ATOM 588 O O . MET A 1 81 ? -3.024 5.296 10.635 1.00 98.12 81 MET A O 1
ATOM 592 N N . ASP A 1 82 ? -2.794 3.179 9.878 1.00 97.94 82 ASP A N 1
ATOM 593 C CA . ASP A 1 82 ? -1.452 2.964 10.430 1.00 97.94 82 ASP A CA 1
ATOM 594 C C . ASP A 1 82 ? -0.438 3.302 9.339 1.00 97.94 82 ASP A C 1
ATOM 596 O O . ASP A 1 82 ? -0.414 2.650 8.291 1.00 97.94 82 ASP A O 1
ATOM 600 N N . ILE A 1 83 ? 0.331 4.369 9.549 1.00 97.88 83 ILE A N 1
ATOM 601 C CA . ILE A 1 83 ? 1.148 5.004 8.518 1.00 97.88 83 ILE A CA 1
ATOM 602 C C . ILE A 1 83 ? 2.628 4.993 8.907 1.00 97.88 83 ILE A C 1
ATOM 604 O O . ILE A 1 83 ? 3.005 5.550 9.929 1.00 97.88 83 ILE A O 1
ATOM 608 N N . GLY A 1 84 ? 3.489 4.406 8.076 1.00 96.31 84 GLY A N 1
ATOM 609 C CA . GLY A 1 84 ? 4.945 4.474 8.288 1.00 96.31 84 GLY A CA 1
ATOM 610 C C . GLY A 1 84 ? 5.562 5.761 7.746 1.00 96.31 84 GLY A C 1
ATOM 611 O O . GLY A 1 84 ? 6.477 6.333 8.332 1.00 96.31 84 GLY A O 1
ATOM 612 N N . GLU A 1 85 ? 5.035 6.240 6.620 1.00 95.75 85 GLU A N 1
ATOM 613 C CA . GLU A 1 85 ? 5.623 7.336 5.854 1.00 95.75 85 GLU A CA 1
ATOM 614 C C . GLU A 1 85 ? 4.534 8.162 5.160 1.00 95.75 85 GLU A C 1
ATOM 616 O O . GLU A 1 85 ? 3.517 7.626 4.723 1.00 95.75 85 GLU A O 1
ATOM 621 N N . GLY A 1 86 ? 4.752 9.472 5.029 1.00 95.56 86 GLY A N 1
ATOM 622 C CA . GLY A 1 86 ? 3.905 10.370 4.242 1.00 95.56 86 GLY A CA 1
ATOM 623 C C . GLY A 1 86 ? 4.702 10.986 3.097 1.00 95.56 86 GLY A C 1
ATOM 624 O O . GLY A 1 86 ? 5.727 11.625 3.336 1.00 95.56 86 GLY A O 1
ATOM 625 N N . MET A 1 87 ? 4.239 10.821 1.858 1.00 94.19 87 MET A N 1
ATOM 626 C CA . MET A 1 87 ? 4.897 11.381 0.678 1.00 94.19 87 MET A CA 1
ATOM 627 C C . MET A 1 87 ? 3.874 12.006 -0.269 1.00 94.19 87 MET A C 1
ATOM 629 O O . MET A 1 87 ? 2.994 11.324 -0.784 1.00 94.19 87 MET A O 1
ATOM 633 N N . GLY A 1 88 ? 4.003 13.306 -0.531 1.00 93.94 88 GLY A N 1
ATOM 634 C CA . GLY A 1 88 ? 3.022 13.990 -1.360 1.00 93.94 88 GLY A CA 1
ATOM 635 C C . GLY A 1 88 ? 3.128 15.505 -1.362 1.00 93.94 88 GLY A C 1
ATOM 636 O O . GLY A 1 88 ? 4.182 16.091 -1.098 1.00 93.94 88 GLY A O 1
ATOM 637 N N . THR A 1 89 ? 2.008 16.143 -1.685 1.00 94.69 89 THR A N 1
ATOM 638 C CA . THR 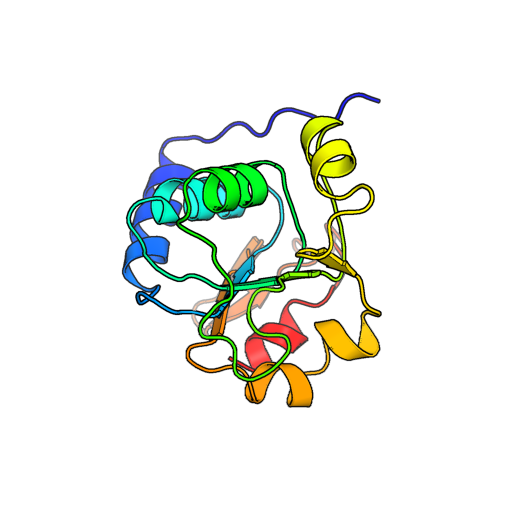A 1 89 ? 1.879 17.600 -1.720 1.00 94.69 89 THR A CA 1
ATOM 639 C C . THR A 1 89 ? 1.527 18.181 -0.348 1.00 94.69 89 THR A C 1
ATOM 641 O O . THR A 1 89 ? 1.299 17.467 0.627 1.00 94.69 89 THR A O 1
ATOM 644 N N . ARG A 1 90 ? 1.420 19.513 -0.267 1.00 95.38 90 ARG A N 1
ATOM 645 C CA . ARG A 1 90 ? 0.909 20.204 0.926 1.00 95.38 90 ARG A CA 1
ATOM 646 C C . ARG A 1 90 ? -0.469 19.684 1.361 1.00 95.38 90 ARG A C 1
ATOM 648 O O . ARG A 1 90 ? -0.696 19.594 2.557 1.00 95.38 90 ARG A O 1
ATOM 655 N N . ARG A 1 91 ? -1.341 19.275 0.427 1.00 95.44 91 ARG A N 1
ATOM 656 C CA . ARG A 1 91 ? -2.666 18.717 0.759 1.00 95.44 91 ARG A CA 1
ATOM 657 C C . ARG A 1 91 ? -2.554 17.493 1.667 1.00 95.44 91 ARG A C 1
ATOM 659 O O . ARG A 1 91 ? -3.312 17.387 2.622 1.00 95.44 91 ARG A O 1
ATOM 666 N N . LEU A 1 92 ? -1.606 16.596 1.388 1.00 96.81 92 LEU A N 1
ATOM 667 C CA . LEU A 1 92 ? -1.347 15.431 2.232 1.00 96.81 92 LEU A CA 1
ATOM 668 C C . LEU A 1 92 ? -0.925 15.854 3.643 1.00 96.81 92 LEU A C 1
ATOM 670 O O . LEU A 1 92 ? -1.484 15.373 4.622 1.00 96.81 92 LEU A O 1
ATOM 674 N N . PHE A 1 93 ? 0.048 16.758 3.749 1.00 97.31 93 PHE A N 1
ATOM 675 C CA . PHE A 1 93 ? 0.572 17.178 5.048 1.00 97.31 93 PHE A CA 1
ATOM 676 C C . PHE A 1 93 ? -0.454 17.965 5.872 1.00 97.31 93 PHE A C 1
ATOM 678 O O . PHE A 1 93 ? -0.547 17.744 7.076 1.00 97.31 93 PHE A O 1
ATOM 685 N N . ASP A 1 94 ? -1.266 18.809 5.232 1.00 97.94 94 ASP A N 1
ATOM 686 C CA . ASP A 1 94 ? -2.380 19.506 5.881 1.00 97.94 94 ASP A CA 1
ATOM 687 C C . ASP A 1 94 ? -3.444 18.501 6.364 1.00 97.94 94 ASP A C 1
ATOM 689 O O . ASP A 1 94 ? -3.963 18.641 7.466 1.00 97.94 94 ASP A O 1
ATOM 693 N N . PHE A 1 95 ? -3.725 17.446 5.588 1.00 98.12 95 PHE A N 1
ATOM 694 C CA . PHE A 1 95 ? -4.625 16.362 6.000 1.00 98.12 95 PHE A CA 1
ATOM 695 C C . PHE A 1 95 ? -4.085 15.551 7.190 1.00 98.12 95 PHE A C 1
ATOM 697 O O . PHE A 1 95 ? -4.868 15.081 8.015 1.00 98.12 95 PHE A O 1
ATOM 704 N N . MET A 1 96 ? -2.768 15.349 7.273 1.00 98.00 96 MET A N 1
ATOM 705 C CA . MET A 1 96 ? -2.130 14.610 8.369 1.00 98.00 96 MET A CA 1
ATOM 706 C C . MET A 1 96 ? -2.016 15.439 9.654 1.00 98.00 96 MET A C 1
ATOM 708 O O . MET A 1 96 ? -1.962 14.870 10.744 1.00 98.00 96 MET A O 1
ATOM 712 N N . HIS A 1 97 ? -1.954 16.766 9.540 1.00 97.88 97 HIS A N 1
ATOM 713 C CA . HIS A 1 97 ? -1.742 17.662 10.669 1.00 97.88 97 HIS A CA 1
ATOM 714 C C . HIS A 1 97 ? -2.853 17.519 11.721 1.00 97.88 97 HIS A C 1
ATOM 716 O O . HIS A 1 97 ? -4.019 17.785 11.446 1.00 97.88 97 HIS A O 1
ATOM 722 N N . GLU A 1 98 ? -2.471 17.070 12.922 1.00 97.00 98 GLU A N 1
ATOM 723 C CA . GLU A 1 98 ? -3.363 16.852 14.076 1.00 97.00 98 GLU A CA 1
ATOM 724 C C . GLU A 1 98 ? -4.578 15.949 13.797 1.00 97.00 98 GLU A C 1
ATOM 726 O O . GLU A 1 98 ? -5.562 15.963 14.536 1.00 97.00 98 GLU A O 1
ATOM 731 N N . ASN A 1 99 ? -4.516 15.118 12.755 1.00 98.00 99 ASN A N 1
ATOM 732 C CA . ASN A 1 99 ? -5.625 14.258 12.380 1.00 98.00 99 ASN A CA 1
ATOM 733 C C . ASN A 1 99 ? -5.586 12.937 13.172 1.00 98.00 99 ASN A C 1
ATOM 735 O O . ASN A 1 99 ? -4.737 12.087 12.897 1.00 98.00 99 ASN A O 1
ATOM 739 N N . PRO A 1 100 ? -6.530 12.689 14.103 1.00 96.69 100 PRO A N 1
ATOM 740 C CA . PRO A 1 100 ? -6.511 11.496 14.951 1.00 96.69 100 PRO A CA 1
ATOM 741 C C . PRO A 1 100 ? -6.793 10.191 14.190 1.00 96.69 100 PRO A C 1
ATOM 743 O O . PRO A 1 100 ? -6.619 9.108 14.753 1.00 96.69 100 PRO A O 1
ATOM 746 N N . SER A 1 101 ? -7.241 10.274 12.931 1.00 97.00 101 SER A N 1
ATOM 747 C CA . SER A 1 101 ? -7.398 9.109 12.054 1.00 97.00 101 SER A CA 1
ATOM 748 C C . SER A 1 101 ? -6.080 8.654 11.421 1.00 97.00 101 SER A C 1
ATOM 750 O O . SER A 1 101 ? -6.034 7.559 10.871 1.00 97.00 101 SER A O 1
ATOM 752 N N . VAL A 1 102 ? -5.004 9.442 11.514 1.00 98.06 102 VAL A N 1
ATOM 753 C CA . VAL A 1 102 ? -3.666 9.083 11.029 1.00 98.06 102 VAL A CA 1
ATOM 754 C C . VAL A 1 102 ? -2.791 8.739 12.231 1.00 98.06 102 VAL A C 1
ATOM 756 O O . VAL A 1 102 ? -2.487 9.594 13.057 1.00 98.06 102 VAL A O 1
ATOM 759 N N . SER A 1 103 ? -2.386 7.477 12.348 1.00 96.69 103 SER A N 1
ATOM 760 C CA . SER A 1 103 ? -1.429 7.020 13.360 1.00 96.69 103 SER A CA 1
ATOM 761 C C . SER A 1 103 ? -0.095 6.760 12.681 1.00 96.69 103 SER A C 1
ATOM 763 O O . SER A 1 103 ? 0.058 5.758 11.989 1.00 96.69 103 SER A O 1
ATOM 765 N N . MET A 1 104 ? 0.849 7.690 12.837 1.00 97.00 104 MET A N 1
ATOM 766 C CA . MET A 1 104 ? 2.211 7.468 12.364 1.00 97.00 104 MET A CA 1
ATOM 767 C C . MET A 1 104 ? 3.003 6.659 13.384 1.00 97.00 104 MET A C 1
ATOM 769 O O . MET A 1 104 ? 3.090 7.067 14.542 1.00 97.00 104 MET A O 1
ATOM 773 N N . ASP A 1 105 ? 3.591 5.548 12.949 1.00 96.38 105 ASP A N 1
ATOM 774 C CA . ASP A 1 105 ? 4.391 4.671 13.805 1.00 96.38 105 ASP A CA 1
ATOM 775 C C . ASP A 1 105 ? 5.708 4.277 13.120 1.00 96.38 105 ASP A C 1
ATOM 777 O O . ASP A 1 105 ? 5.925 4.480 11.926 1.00 96.38 105 ASP A O 1
ATOM 781 N N . SER A 1 106 ? 6.614 3.731 13.917 1.00 96.56 106 SER A N 1
ATOM 782 C CA . SER A 1 106 ? 7.904 3.197 13.519 1.00 96.56 106 SER A CA 1
ATOM 783 C C . SER A 1 106 ? 7.793 2.094 12.465 1.00 96.56 106 SER A C 1
ATOM 785 O O . SER A 1 106 ? 6.851 1.297 12.447 1.00 96.56 106 SER A O 1
ATOM 787 N N . SER A 1 107 ? 8.835 1.962 11.641 1.00 94.38 107 SER A N 1
ATOM 788 C CA . SER A 1 107 ? 8.956 0.826 10.724 1.00 94.38 107 SER A CA 1
ATOM 789 C C . SER A 1 107 ? 8.964 -0.515 11.462 1.00 94.38 107 SER A C 1
ATOM 791 O O . SER A 1 107 ? 8.422 -1.480 10.945 1.00 94.38 107 SER A O 1
ATOM 793 N N . SER A 1 108 ? 9.465 -0.574 12.701 1.00 96.00 108 SER A N 1
ATOM 794 C CA . SER A 1 108 ? 9.406 -1.781 13.537 1.00 96.00 108 SER A CA 1
ATOM 795 C C . SER A 1 108 ? 7.993 -2.257 13.874 1.00 96.00 108 SER A C 1
ATOM 797 O O . SER A 1 108 ? 7.843 -3.403 14.268 1.00 96.00 108 SER A O 1
ATOM 799 N N . PHE A 1 109 ? 6.975 -1.405 13.748 1.00 96.25 109 PHE A N 1
ATOM 800 C CA . PHE A 1 109 ? 5.572 -1.805 13.856 1.00 96.25 109 PHE A CA 1
ATOM 801 C C . PHE A 1 109 ? 4.943 -1.963 12.470 1.00 96.25 109 PHE A C 1
ATOM 803 O O . PHE A 1 109 ? 4.335 -2.985 12.162 1.00 96.25 109 PHE A O 1
ATOM 810 N N . ILE A 1 110 ? 5.111 -0.952 11.613 1.00 97.44 110 ILE A N 1
ATOM 811 C CA . ILE A 1 110 ? 4.443 -0.898 10.309 1.00 97.44 110 ILE A CA 1
ATOM 812 C C . ILE A 1 110 ? 4.914 -2.026 9.384 1.00 97.44 110 ILE A C 1
ATOM 814 O O . ILE A 1 110 ? 4.101 -2.587 8.656 1.00 97.44 110 ILE A O 1
ATOM 818 N N . HIS A 1 111 ? 6.194 -2.386 9.444 1.00 96.81 111 HIS A N 1
ATOM 819 C CA . HIS A 1 111 ? 6.806 -3.418 8.611 1.00 96.81 111 HIS A CA 1
ATOM 820 C C . HIS A 1 111 ? 7.015 -4.744 9.347 1.00 96.81 111 HIS A C 1
ATOM 822 O O . HIS A 1 111 ? 7.593 -5.653 8.771 1.00 96.81 111 HIS A O 1
ATOM 828 N N . ASP A 1 112 ? 6.584 -4.896 10.603 1.00 97.12 112 ASP A N 1
ATOM 829 C CA . ASP A 1 112 ? 6.736 -6.183 11.285 1.00 97.12 112 ASP A CA 1
ATOM 830 C C . ASP A 1 112 ? 5.783 -7.227 10.673 1.00 97.12 112 ASP A C 1
ATOM 832 O O . ASP A 1 112 ? 4.560 -7.083 10.807 1.00 97.12 112 ASP A O 1
ATOM 836 N N . PRO A 1 113 ? 6.296 -8.312 10.054 1.00 96.69 113 PRO A N 1
ATOM 837 C CA . PRO A 1 113 ? 5.446 -9.314 9.426 1.00 96.69 113 PRO A CA 1
ATOM 838 C C . PRO A 1 113 ? 4.486 -9.983 10.415 1.00 96.69 113 PRO A C 1
ATOM 840 O O . PRO A 1 113 ? 3.386 -10.370 10.030 1.00 96.69 113 PRO A O 1
ATOM 843 N N . GLN A 1 114 ? 4.855 -10.095 11.699 1.00 97.06 114 GLN A N 1
ATOM 844 C CA . GLN A 1 114 ? 3.974 -10.677 12.718 1.00 97.06 114 GLN A CA 1
ATOM 845 C C . GLN A 1 114 ? 2.797 -9.761 13.055 1.00 97.06 114 GLN A C 1
ATOM 847 O O . GLN A 1 114 ? 1.691 -10.235 13.320 1.00 97.06 114 GLN A O 1
ATOM 852 N N . THR A 1 115 ? 3.019 -8.451 13.043 1.00 97.00 115 THR A N 1
ATOM 853 C CA . THR A 1 115 ? 1.965 -7.446 13.189 1.00 97.00 115 THR A CA 1
ATOM 854 C C . THR A 1 115 ? 1.061 -7.433 11.959 1.00 97.00 115 THR A C 1
ATOM 856 O O . THR A 1 115 ? -0.162 -7.504 12.095 1.00 97.00 115 THR A O 1
ATOM 859 N N . VAL A 1 116 ? 1.642 -7.411 10.757 1.00 97.69 116 VAL A N 1
ATOM 860 C CA . VAL A 1 116 ? 0.887 -7.358 9.497 1.00 97.69 116 VAL A CA 1
ATOM 861 C C . VAL A 1 116 ? 0.042 -8.619 9.290 1.00 97.69 116 VAL A C 1
ATOM 863 O O . VAL A 1 116 ? -1.136 -8.501 8.963 1.00 97.69 116 VAL A O 1
ATOM 866 N N . ALA A 1 117 ? 0.571 -9.810 9.587 1.00 96.69 117 ALA A N 1
ATOM 867 C CA . ALA A 1 117 ? -0.147 -11.084 9.442 1.00 96.69 117 ALA A CA 1
ATOM 868 C C . ALA A 1 117 ? -1.387 -11.209 10.351 1.00 96.69 117 ALA A C 1
ATOM 870 O O . ALA A 1 117 ? -2.196 -12.126 10.205 1.00 96.69 117 ALA A O 1
ATOM 871 N N . GLN A 1 118 ? -1.556 -10.305 11.321 1.00 96.81 118 GLN A N 1
ATOM 872 C CA . GLN A 1 118 ? -2.759 -10.247 12.148 1.00 96.81 118 GLN A CA 1
ATOM 873 C C . GLN A 1 118 ? -3.903 -9.466 11.494 1.00 96.81 118 GLN A C 1
ATOM 875 O O . GLN A 1 118 ? -5.023 -9.546 12.005 1.00 96.81 118 GLN A O 1
ATOM 880 N N . LEU A 1 119 ? -3.642 -8.700 10.432 1.00 97.00 119 LEU A N 1
ATOM 881 C CA . LEU A 1 119 ? -4.633 -7.893 9.727 1.00 97.00 119 LEU A CA 1
ATOM 882 C C . LEU A 1 119 ? -5.499 -8.773 8.822 1.00 97.00 119 LEU A C 1
ATOM 884 O O . LEU A 1 119 ? -5.008 -9.515 7.976 1.00 97.00 119 LEU A O 1
ATOM 888 N N . ASP A 1 120 ? -6.815 -8.652 8.968 1.00 94.75 120 ASP A N 1
ATOM 889 C CA . ASP A 1 120 ? -7.754 -9.388 8.128 1.00 94.75 120 ASP A CA 1
ATOM 890 C C . ASP A 1 120 ? -7.743 -8.850 6.690 1.00 94.75 120 ASP A C 1
ATOM 892 O O . ASP A 1 120 ? -7.779 -7.632 6.474 1.00 94.75 120 ASP A O 1
ATOM 896 N N . ARG A 1 121 ? -7.770 -9.765 5.706 1.00 96.50 121 ARG A N 1
ATOM 897 C CA . ARG A 1 121 ? -7.814 -9.442 4.265 1.00 96.50 121 ARG A CA 1
ATOM 898 C C . ARG A 1 121 ? -6.728 -8.431 3.878 1.00 96.50 121 ARG A C 1
ATOM 900 O O . ARG A 1 121 ? -7.016 -7.423 3.228 1.00 96.50 121 ARG A O 1
ATOM 907 N N . PHE A 1 122 ? -5.505 -8.666 4.345 1.00 98.25 122 PHE A N 1
ATOM 908 C CA . PHE A 1 122 ? -4.371 -7.828 3.995 1.00 98.25 122 PHE A CA 1
ATOM 909 C C . PHE A 1 122 ? -3.996 -8.022 2.519 1.00 98.25 122 PHE A C 1
ATOM 911 O O . PHE A 1 122 ? -3.953 -9.147 2.030 1.00 98.25 122 PHE A O 1
ATOM 918 N N . VAL A 1 123 ? -3.761 -6.925 1.798 1.00 98.38 123 VAL A N 1
ATOM 919 C CA . VAL A 1 123 ? -3.323 -6.940 0.398 1.00 98.38 123 VAL A CA 1
ATOM 920 C C . VAL A 1 123 ? -2.095 -6.051 0.251 1.00 98.38 123 VAL A C 1
ATOM 922 O O . VAL A 1 123 ? -2.186 -4.830 0.393 1.00 98.38 123 VAL A O 1
ATOM 925 N N . ALA A 1 124 ? -0.958 -6.672 -0.066 1.00 97.75 124 ALA A N 1
ATOM 926 C CA . ALA A 1 124 ? 0.301 -5.993 -0.350 1.00 97.75 124 ALA A CA 1
ATOM 927 C C . ALA A 1 124 ? 0.441 -5.706 -1.852 1.00 97.75 124 ALA A C 1
ATOM 929 O O . ALA A 1 124 ? 0.443 -6.628 -2.671 1.00 97.75 124 ALA A O 1
ATOM 930 N N . ILE A 1 125 ? 0.580 -4.433 -2.225 1.00 97.38 125 ILE A N 1
ATOM 931 C CA . ILE A 1 125 ? 0.653 -3.993 -3.623 1.00 97.38 125 ILE A CA 1
ATOM 932 C C . ILE A 1 125 ? 2.004 -3.330 -3.874 1.00 97.38 125 ILE A C 1
ATOM 934 O O . ILE A 1 125 ? 2.224 -2.157 -3.560 1.00 97.38 125 ILE A O 1
ATOM 938 N N . ASN A 1 126 ? 2.903 -4.097 -4.491 1.00 95.38 126 ASN A N 1
ATOM 939 C CA . ASN A 1 126 ? 4.285 -3.707 -4.751 1.00 95.38 126 ASN A CA 1
ATOM 940 C C . ASN A 1 126 ? 4.595 -3.685 -6.254 1.00 95.38 126 ASN A C 1
ATOM 942 O O . ASN A 1 126 ? 3.887 -4.286 -7.061 1.00 95.38 126 ASN A O 1
ATOM 946 N N . SER A 1 127 ? 5.639 -2.950 -6.637 1.00 92.69 127 SER A N 1
ATOM 947 C CA . SER A 1 127 ? 6.111 -2.854 -8.024 1.00 92.69 127 SER A CA 1
ATOM 948 C C . SER A 1 127 ? 7.442 -3.578 -8.180 1.00 92.69 127 SER A C 1
ATOM 950 O O . SER A 1 127 ? 8.266 -3.556 -7.276 1.00 92.69 127 SER A O 1
ATOM 952 N N . ALA A 1 128 ? 7.660 -4.173 -9.348 1.00 94.00 128 ALA A N 1
ATOM 953 C CA . ALA A 1 128 ? 8.903 -4.842 -9.708 1.00 94.00 128 ALA A CA 1
ATOM 954 C C . ALA A 1 128 ? 9.530 -4.187 -10.942 1.00 94.00 128 ALA A C 1
ATOM 956 O O . ALA A 1 128 ? 8.825 -3.578 -11.750 1.00 94.00 128 ALA A O 1
ATOM 957 N N . LEU A 1 129 ? 10.845 -4.339 -11.093 1.00 93.62 129 LEU A N 1
ATOM 958 C CA . LEU A 1 129 ? 11.568 -3.967 -12.308 1.00 93.62 129 LEU A CA 1
ATOM 959 C C . LEU A 1 129 ? 11.502 -5.103 -13.330 1.00 93.62 129 LEU A C 1
ATOM 961 O O . LEU A 1 129 ? 11.150 -4.868 -14.483 1.00 93.62 129 LEU A O 1
ATOM 965 N N . GLU A 1 130 ? 11.803 -6.330 -12.897 1.00 95.19 130 GLU A N 1
ATOM 966 C CA . GLU A 1 130 ? 11.785 -7.525 -13.742 1.00 95.19 130 GLU A CA 1
ATOM 967 C C . GLU A 1 130 ? 11.282 -8.739 -12.950 1.00 95.19 130 GLU A C 1
ATOM 969 O O . GLU A 1 130 ? 11.455 -8.831 -11.730 1.00 95.19 130 GLU A O 1
ATOM 974 N N . ILE A 1 131 ? 10.656 -9.673 -13.668 1.00 96.31 131 ILE A N 1
ATOM 975 C CA . ILE A 1 131 ? 10.233 -10.977 -13.156 1.00 96.31 131 ILE A CA 1
ATOM 976 C C . ILE A 1 131 ? 10.685 -12.027 -14.169 1.00 96.31 131 ILE A C 1
ATOM 978 O O . ILE A 1 131 ? 10.401 -11.888 -15.362 1.00 96.31 131 ILE A O 1
ATOM 982 N N . ASP A 1 132 ? 11.397 -13.058 -13.718 1.00 96.31 132 ASP A N 1
ATOM 983 C CA . ASP A 1 132 ? 11.804 -14.161 -14.590 1.00 96.31 132 ASP A CA 1
ATOM 984 C C . ASP A 1 132 ? 10.717 -15.247 -14.707 1.00 96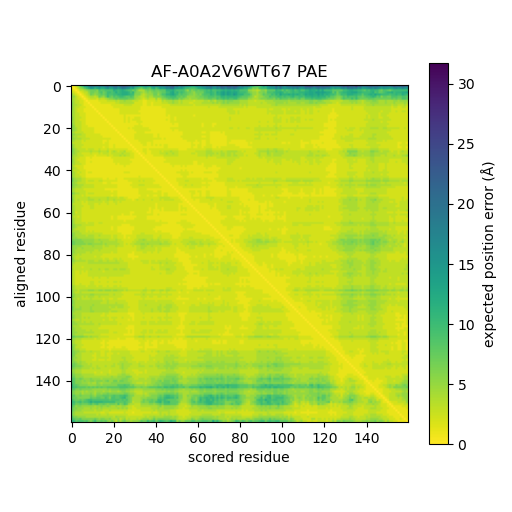.31 132 ASP A C 1
ATOM 986 O O . ASP A 1 132 ? 9.702 -15.242 -14.010 1.00 96.31 132 ASP A O 1
ATOM 990 N N . LEU A 1 133 ? 10.924 -16.221 -15.598 1.00 97.69 133 LEU A N 1
ATOM 991 C CA . LEU A 1 133 ? 9.959 -17.309 -15.816 1.00 97.69 133 LEU A CA 1
ATOM 992 C C . LEU A 1 133 ? 9.838 -18.282 -14.632 1.00 97.69 133 LEU A C 1
ATOM 994 O O . LEU A 1 133 ? 8.926 -19.106 -14.619 1.00 97.69 133 LEU A O 1
ATOM 998 N N . THR A 1 134 ? 10.746 -18.212 -13.657 1.00 97.69 134 THR A N 1
ATOM 999 C CA . THR A 1 134 ? 10.681 -18.993 -12.414 1.00 97.69 134 THR A CA 1
ATOM 1000 C C . THR A 1 134 ? 9.932 -18.255 -11.302 1.00 97.69 134 THR A C 1
ATOM 1002 O O . THR A 1 134 ? 9.671 -18.839 -10.253 1.00 97.69 134 THR A O 1
ATOM 1005 N N . GLY A 1 135 ? 9.543 -16.997 -11.542 1.00 95.62 135 GLY A N 1
ATOM 1006 C CA . GLY A 1 135 ? 8.851 -16.145 -10.583 1.00 95.62 135 GLY A CA 1
ATOM 1007 C C . GLY A 1 135 ? 9.785 -15.379 -9.649 1.00 95.62 135 GLY A C 1
ATOM 1008 O O . GLY A 1 135 ? 9.306 -14.785 -8.685 1.00 95.62 135 GLY A O 1
ATOM 1009 N N . GLN A 1 136 ? 11.098 -15.365 -9.906 1.00 95.69 136 GLN A N 1
ATOM 1010 C CA . GLN A 1 136 ? 12.003 -14.498 -9.154 1.00 95.69 136 GLN A CA 1
ATOM 1011 C C . GLN A 1 136 ? 11.768 -13.045 -9.553 1.00 95.69 136 GLN A C 1
ATOM 1013 O O . GLN A 1 136 ? 11.648 -12.727 -10.736 1.00 95.69 136 GLN A O 1
ATOM 1018 N N . VAL A 1 137 ? 11.722 -12.172 -8.552 1.00 94.75 137 VAL A N 1
ATOM 1019 C CA . VAL A 1 137 ? 11.416 -10.750 -8.703 1.00 94.75 137 VAL A CA 1
ATOM 1020 C C . VAL A 1 137 ? 12.648 -9.936 -8.330 1.00 94.75 137 VAL A C 1
ATOM 1022 O O . VAL A 1 137 ? 13.238 -10.168 -7.277 1.00 94.75 137 VAL A O 1
ATOM 1025 N N . THR A 1 138 ? 13.002 -8.947 -9.151 1.00 94.00 138 THR A N 1
ATOM 1026 C CA . THR A 1 138 ? 13.925 -7.876 -8.749 1.00 94.00 138 THR A CA 1
ATOM 1027 C C . THR A 1 138 ? 13.209 -6.532 -8.769 1.00 94.00 138 THR A C 1
ATOM 1029 O O . THR A 1 13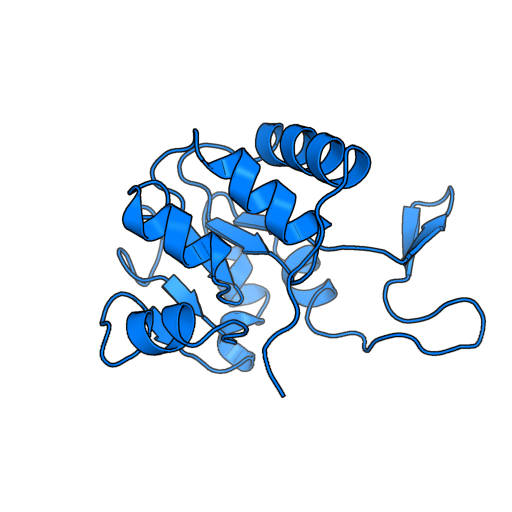8 ? 12.501 -6.202 -9.724 1.00 94.00 138 THR A O 1
ATOM 1032 N N . ALA A 1 139 ? 13.369 -5.760 -7.696 1.00 93.06 139 ALA A N 1
ATOM 1033 C CA . ALA A 1 139 ? 12.805 -4.417 -7.556 1.00 93.06 139 ALA A CA 1
ATOM 1034 C C . ALA A 1 139 ? 13.892 -3.349 -7.328 1.00 93.06 139 ALA A C 1
ATOM 1036 O O . ALA A 1 139 ? 13.628 -2.152 -7.421 1.00 93.06 139 ALA A O 1
ATOM 1037 N N . GLU A 1 140 ? 15.128 -3.775 -7.064 1.00 93.38 140 GLU A N 1
ATOM 1038 C CA . GLU A 1 140 ? 16.217 -2.921 -6.602 1.00 93.38 140 GLU A CA 1
ATOM 1039 C C . GLU A 1 140 ? 17.231 -2.607 -7.697 1.00 93.38 140 GLU A C 1
ATOM 1041 O O . GLU A 1 140 ? 17.847 -1.543 -7.653 1.00 93.38 140 GLU A O 1
ATOM 1046 N N . SER A 1 141 ? 17.419 -3.506 -8.666 1.00 93.00 141 SER A N 1
ATOM 1047 C CA . SER A 1 141 ? 18.534 -3.445 -9.613 1.00 93.00 141 SER A CA 1
ATOM 1048 C C . SER A 1 141 ? 18.126 -3.826 -11.031 1.00 93.00 141 SER A C 1
ATOM 1050 O O . SER A 1 141 ? 17.262 -4.665 -11.247 1.00 93.00 141 SER A O 1
ATOM 1052 N N . LEU A 1 142 ? 18.802 -3.223 -12.009 1.00 93.50 142 LEU A N 1
ATOM 1053 C CA . LEU A 1 142 ? 18.773 -3.642 -13.411 1.00 93.50 142 LEU A CA 1
ATOM 1054 C C . LEU A 1 142 ? 20.170 -4.132 -13.790 1.00 93.50 142 LEU A C 1
ATOM 1056 O O . LEU A 1 142 ? 21.104 -3.335 -13.944 1.00 93.50 142 LEU A O 1
ATOM 1060 N N . GLY A 1 143 ? 20.330 -5.452 -13.888 1.00 91.62 143 GLY A N 1
ATOM 1061 C CA . GLY A 1 143 ? 21.646 -6.082 -13.970 1.00 91.62 143 GLY A CA 1
ATOM 1062 C C . GLY A 1 143 ? 22.516 -5.698 -12.767 1.00 91.62 143 GLY A C 1
ATOM 1063 O O . GLY A 1 143 ? 22.131 -5.897 -11.621 1.00 91.62 143 GLY A O 1
ATOM 1064 N N . VAL A 1 144 ? 23.687 -5.108 -13.020 1.00 93.56 144 VAL A N 1
ATOM 1065 C CA . VAL A 1 144 ? 24.623 -4.660 -11.966 1.00 93.56 144 VAL A CA 1
ATOM 1066 C C . VAL A 1 144 ? 24.329 -3.255 -11.427 1.00 93.56 144 VAL A C 1
ATOM 1068 O O . VAL A 1 144 ? 25.035 -2.773 -10.543 1.00 93.56 144 VAL A O 1
ATOM 1071 N N . ARG A 1 145 ? 23.337 -2.551 -11.987 1.00 94.88 145 ARG A N 1
ATOM 1072 C CA . ARG A 1 145 ? 23.042 -1.161 -11.631 1.00 94.88 145 ARG A CA 1
ATOM 1073 C C . ARG A 1 145 ? 21.942 -1.100 -10.579 1.00 94.88 145 ARG A C 1
ATOM 1075 O O . ARG A 1 145 ? 20.792 -1.396 -10.892 1.00 94.88 145 ARG A O 1
ATOM 1082 N N . GLN A 1 146 ? 22.283 -0.603 -9.391 1.00 93.44 146 GLN A N 1
ATOM 1083 C CA . GLN A 1 146 ? 21.303 -0.259 -8.362 1.00 93.44 146 GLN A CA 1
ATOM 1084 C C . GLN A 1 146 ? 20.376 0.862 -8.860 1.00 93.44 146 GLN A C 1
ATOM 1086 O O . GLN A 1 146 ? 20.829 1.888 -9.377 1.00 93.44 146 GLN A O 1
ATOM 1091 N N . VAL A 1 147 ? 19.076 0.659 -8.695 1.00 92.12 147 VAL A N 1
ATOM 1092 C CA . VAL A 1 147 ? 17.997 1.600 -9.023 1.00 92.12 147 VAL A CA 1
ATOM 1093 C C . VAL A 1 147 ? 17.289 2.071 -7.753 1.00 92.12 147 VAL A C 1
ATOM 1095 O O . VAL A 1 147 ? 17.036 3.264 -7.610 1.00 92.12 147 VAL A O 1
ATOM 1098 N N . ALA A 1 148 ? 17.003 1.150 -6.832 1.00 87.81 148 ALA A N 1
ATOM 1099 C CA . ALA A 1 148 ? 16.304 1.386 -5.569 1.00 87.81 148 ALA A CA 1
ATOM 1100 C C . ALA A 1 148 ? 16.928 0.541 -4.444 1.00 87.81 148 ALA A C 1
ATOM 1102 O O . ALA A 1 148 ? 17.889 -0.175 -4.684 1.00 87.81 148 ALA A O 1
ATOM 1103 N N . GLY A 1 149 ? 16.439 0.637 -3.207 1.00 86.69 149 GLY A N 1
ATOM 1104 C CA . GLY A 1 149 ? 16.840 -0.253 -2.105 1.00 86.69 149 GLY A CA 1
ATOM 1105 C C . GLY A 1 149 ? 15.818 -1.368 -1.874 1.00 86.69 149 GLY A C 1
ATOM 1106 O O . GLY A 1 149 ? 14.705 -1.272 -2.378 1.00 86.69 149 GLY A O 1
ATOM 1107 N N . ILE A 1 150 ? 16.176 -2.375 -1.065 1.00 84.19 150 ILE A N 1
ATOM 1108 C CA . ILE A 1 150 ? 15.281 -3.497 -0.706 1.00 84.19 150 ILE A CA 1
ATOM 1109 C C . ILE A 1 150 ? 13.953 -3.024 -0.087 1.00 84.19 150 ILE A C 1
ATOM 1111 O O . ILE A 1 150 ? 12.900 -3.621 -0.305 1.00 84.19 150 ILE A O 1
ATOM 1115 N N . GLY A 1 151 ? 13.998 -1.908 0.651 1.00 86.50 151 GLY A N 1
ATOM 1116 C CA . GLY A 1 151 ? 12.830 -1.314 1.291 1.00 86.50 151 GLY A CA 1
ATOM 1117 C C . GLY A 1 151 ? 12.099 -2.313 2.190 1.00 86.50 151 GLY A C 1
ATOM 1118 O O . GLY A 1 151 ? 12.721 -3.179 2.795 1.00 86.50 151 GLY A O 1
ATOM 1119 N N . GLY A 1 152 ? 10.776 -2.172 2.257 1.00 87.81 152 GLY A N 1
ATOM 1120 C CA . GLY A 1 152 ? 9.894 -3.047 3.031 1.00 87.81 152 GLY A CA 1
ATOM 1121 C C . GLY A 1 152 ? 9.054 -4.010 2.199 1.00 87.81 152 GLY A C 1
ATOM 1122 O O . GLY A 1 152 ? 8.098 -4.580 2.716 1.00 87.81 152 GLY A O 1
ATOM 1123 N N . GLN A 1 153 ? 9.343 -4.152 0.900 1.00 90.12 153 GLN A N 1
ATOM 1124 C CA . GLN A 1 153 ? 8.529 -4.978 0.002 1.00 90.12 153 GLN A CA 1
ATOM 1125 C C . GLN A 1 153 ? 8.434 -6.417 0.513 1.00 90.12 153 GLN A C 1
ATOM 1127 O O . GLN A 1 153 ? 7.345 -6.985 0.573 1.00 90.12 153 GLN A O 1
ATOM 1132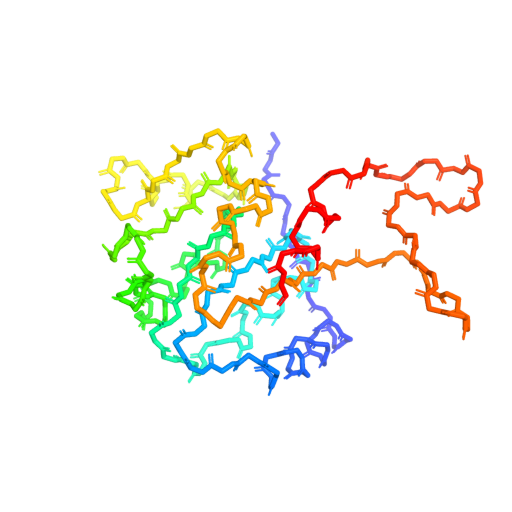 N N . PHE A 1 154 ? 9.576 -7.001 0.880 1.00 91.50 154 PHE A N 1
ATOM 1133 C CA . PHE A 1 154 ? 9.635 -8.384 1.339 1.00 91.50 154 PHE A CA 1
ATOM 1134 C C . PHE A 1 154 ? 8.850 -8.594 2.638 1.00 91.50 154 PHE A C 1
ATOM 1136 O O . PHE A 1 154 ? 8.171 -9.609 2.773 1.00 91.50 154 PHE A O 1
ATOM 1143 N N . ASP A 1 155 ? 8.873 -7.616 3.545 1.00 93.62 155 ASP A N 1
ATOM 1144 C CA . ASP A 1 155 ? 8.168 -7.691 4.824 1.00 93.62 155 ASP A CA 1
ATOM 1145 C C . ASP A 1 155 ? 6.652 -7.837 4.628 1.00 93.62 155 ASP A C 1
ATOM 1147 O O . ASP A 1 155 ? 6.019 -8.713 5.219 1.00 93.62 155 ASP A O 1
ATOM 1151 N N . PHE A 1 156 ? 6.073 -7.021 3.740 1.00 95.12 156 PHE A N 1
ATOM 1152 C CA . PHE A 1 156 ? 4.644 -7.072 3.432 1.00 95.12 156 PHE A CA 1
ATOM 1153 C C . PHE A 1 156 ? 4.254 -8.308 2.623 1.00 95.12 156 PHE A C 1
ATOM 1155 O O . PHE A 1 156 ? 3.178 -8.853 2.848 1.00 95.12 156 PHE A O 1
ATOM 1162 N N . VAL A 1 157 ? 5.111 -8.763 1.701 1.00 93.75 157 VAL A N 1
ATOM 1163 C CA . VAL A 1 157 ? 4.865 -9.995 0.931 1.00 93.75 157 VAL A CA 1
ATOM 1164 C C . VAL A 1 157 ? 4.878 -11.223 1.837 1.00 93.75 157 VAL A C 1
ATOM 1166 O O . VAL A 1 157 ? 4.055 -12.110 1.656 1.00 93.75 157 VAL A O 1
ATOM 1169 N N . LEU A 1 158 ? 5.782 -11.282 2.818 1.00 93.31 158 LEU A N 1
ATOM 1170 C CA . LEU A 1 158 ? 5.866 -12.407 3.750 1.00 93.31 158 LEU A CA 1
ATOM 1171 C C . LEU A 1 158 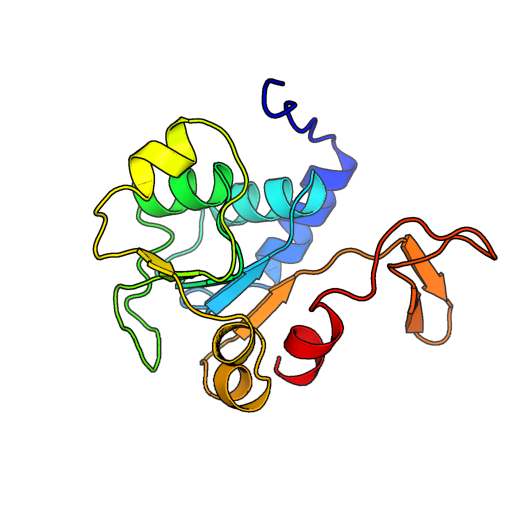? 4.627 -12.520 4.656 1.00 93.31 158 LEU A C 1
ATOM 1173 O O . LEU A 1 158 ? 4.312 -13.613 5.124 1.00 93.31 158 LEU A O 1
ATOM 1177 N N . ALA A 1 159 ? 3.961 -11.399 4.931 1.00 92.44 159 ALA A N 1
ATOM 1178 C CA . ALA A 1 159 ? 2.839 -11.322 5.860 1.00 92.44 159 ALA A CA 1
ATOM 1179 C C . ALA A 1 159 ? 1.447 -11.441 5.213 1.00 92.44 159 ALA A C 1
ATOM 1181 O O . ALA A 1 159 ? 0.481 -11.682 5.941 1.00 92.44 159 ALA A O 1
ATOM 1182 N N . ALA A 1 160 ? 1.342 -11.216 3.899 1.00 87.38 160 ALA A N 1
ATOM 1183 C CA . ALA A 1 160 ? 0.096 -11.259 3.127 1.00 87.38 160 ALA A CA 1
ATOM 1184 C C . ALA A 1 160 ? -0.338 -12.694 2.793 1.00 87.38 160 ALA A C 1
ATOM 1186 O O . ALA A 1 160 ? -1.561 -12.957 2.867 1.00 87.38 160 ALA A O 1
#

pLDDT: mean 95.39, std 4.85, range [57.09, 98.69]

Radius of gyration: 15.4 Å; Cα contacts (8 Å, |Δi|>4): 285; chains: 1; bounding box: 41×40×36 Å